Protein AF-A0AA88RU80-F1 (afdb_monomer)

InterPro domains:
  IPR003889 FY-rich, C-terminal [PF05965] (1-82)
  IPR003889 FY-rich, C-terminal [PS51543] (1-85)
  IPR003889 FY-rich, C-terminal [SM00542] (1-97)

Solvent-accessible surface area (backbone atoms only — not comparable to full-atom values): 10450 Å² total; per-residue (Å²): 91,68,41,92,94,40,77,88,50,65,38,85,58,96,44,59,46,57,28,42,49,54,51,46,52,52,48,38,52,48,49,53,52,43,46,76,70,67,52,75,92,68,78,79,75,70,56,92,84,75,69,59,24,46,54,74,73,37,63,67,36,68,70,53,42,51,53,57,52,64,69,45,75,83,54,78,60,49,70,66,59,70,73,43,81,84,72,78,76,82,74,91,72,80,92,78,86,86,84,89,86,91,84,85,87,85,91,75,89,82,62,69,87,62,56,62,56,52,52,50,55,49,58,73,73,48,54,73,69,58,50,50,51,51,51,50,56,72,70,44,89,58,66,67,65,50,53,52,50,53,54,49,52,51,54,53,53,56,68,71,50,80,130

Organism: NCBI:txid112253

Foldseek 3Di:
DADPVHRVDAQDDPDLQNSVVVVLVVLQVVLVVVVVVVDPDGDDRQDPPNDGRCVVVCVVPPVVVLVVVVVCVVPPVVVVVVVDDPPPDPDDDDDDDDDDDDDDDDDDDDDPVPPVVVVVVVVVVDDVVVVVVVVCLCPDPPNPVSVVVVVVVVVVVVVVDDD

Mean predicted aligned error: 17.69 Å

pLDDT: mean 78.17, std 20.4, range [29.44, 97.31]

Sequence (163 aa):
VSLEHCPSEVFVHISATRCWEMVRERVNQEITKQHKLGKMKLPPLQPPGSLDGMEMFGFSSPAIVQVIQAMDRHRVCKGYWESRPFMQIPQHSQPQDSCANDQDNGKGQQFPAGVDSLVSGLFKKANPEELHALNSILSNNSLTSNRGLVSRLLNEEILKRPR

Radius of gyration: 26.85 Å; Cα contacts (8 Å, |Δi|>4): 64; chains: 1; bounding box: 64×38×66 Å

Secondary structure (DSSP, 8-state):
-EETTEEEEE---SSHHHHHHHHHHHHHHHHHHHHHTT--SPPPP--TTSS-HHHHTTTT-HHHHHHHHHH-TT---HHHHHSS--------PPP-----------------TTHHHHHHHHHTTS-HHHHHHHHHHHHSS-TTHHHHHHHHHHHHHHHHS--

Structure (mmCIF, N/CA/C/O backbone):
data_AF-A0AA88RU80-F1
#
_entry.id   AF-A0AA88RU80-F1
#
loop_
_atom_site.group_PDB
_atom_site.id
_atom_site.type_symbol
_atom_site.label_atom_id
_atom_site.label_alt_id
_atom_site.label_comp_id
_atom_site.label_asym_id
_atom_site.label_entity_id
_atom_site.label_seq_id
_atom_site.pdbx_PDB_ins_code
_atom_site.Cartn_x
_atom_site.Cartn_y
_atom_site.Cartn_z
_atom_site.occupancy
_atom_site.B_iso_or_equiv
_atom_site.auth_seq_id
_atom_site.auth_comp_id
_atom_site.auth_asym_id
_atom_site.auth_atom_id
_atom_site.pdbx_PDB_model_num
ATOM 1 N N . VAL A 1 1 ? -11.046 -3.428 2.047 1.00 93.50 1 VAL A N 1
ATOM 2 C CA . VAL A 1 1 ? -10.844 -4.380 3.167 1.00 93.50 1 VAL A CA 1
ATOM 3 C C . VAL A 1 1 ? -12.206 -4.781 3.686 1.00 93.50 1 VAL A C 1
ATOM 5 O O . VAL A 1 1 ? -13.022 -3.895 3.894 1.00 93.50 1 VAL A O 1
ATOM 8 N N . SER A 1 2 ? -12.475 -6.071 3.836 1.00 93.94 2 SER A N 1
ATOM 9 C CA . SER A 1 2 ? -13.769 -6.600 4.286 1.00 93.94 2 SER A CA 1
ATOM 10 C C . SER A 1 2 ? -13.588 -7.425 5.552 1.00 93.94 2 SER A C 1
ATOM 12 O O . SER A 1 2 ? -12.565 -8.095 5.696 1.00 93.94 2 SER A O 1
ATOM 14 N N . LEU A 1 3 ? -14.573 -7.400 6.449 1.00 92.75 3 LEU A N 1
ATOM 15 C CA . LEU A 1 3 ? -14.563 -8.244 7.640 1.00 92.75 3 LEU A CA 1
ATOM 16 C C . LEU A 1 3 ? -15.101 -9.645 7.307 1.00 92.75 3 LEU A C 1
ATOM 18 O O . LEU A 1 3 ? -16.202 -9.774 6.781 1.00 92.75 3 LEU A O 1
ATOM 22 N N . GLU A 1 4 ? -14.349 -10.696 7.642 1.00 90.31 4 GLU A N 1
ATOM 23 C CA . GLU A 1 4 ? -14.655 -12.084 7.241 1.00 90.31 4 GLU A CA 1
ATOM 24 C C . GLU A 1 4 ? -16.059 -12.552 7.654 1.00 90.31 4 GLU A C 1
ATOM 26 O O . GLU A 1 4 ? -16.767 -13.179 6.872 1.00 90.31 4 GLU A O 1
ATOM 31 N N . HIS A 1 5 ? -16.494 -12.195 8.864 1.00 91.69 5 HIS A N 1
ATOM 32 C CA . HIS A 1 5 ? -17.783 -12.612 9.428 1.00 91.69 5 HIS A CA 1
ATOM 33 C C . HIS A 1 5 ? -18.890 -11.555 9.262 1.00 91.69 5 HIS A C 1
ATOM 35 O O . HIS A 1 5 ? -19.979 -11.708 9.810 1.00 91.69 5 HIS A O 1
ATOM 41 N N . CYS A 1 6 ? -18.615 -10.465 8.540 1.00 91.88 6 CYS A N 1
ATOM 42 C CA . CYS A 1 6 ? -19.567 -9.385 8.282 1.00 91.88 6 CYS A CA 1
ATOM 43 C C . CYS A 1 6 ? -19.259 -8.741 6.918 1.00 91.88 6 CYS A C 1
ATOM 45 O O . CYS A 1 6 ? -18.689 -7.651 6.860 1.00 91.88 6 CYS A O 1
ATOM 47 N N . PRO A 1 7 ? -19.619 -9.396 5.800 1.00 88.75 7 PRO A N 1
ATOM 48 C CA . PRO A 1 7 ? -19.244 -8.938 4.460 1.00 88.75 7 PRO A CA 1
ATOM 49 C C . PRO A 1 7 ? -19.870 -7.589 4.069 1.00 88.75 7 PRO A C 1
ATOM 51 O O . PRO A 1 7 ? -19.407 -6.953 3.127 1.00 88.75 7 PRO A O 1
ATOM 54 N N . SER A 1 8 ? -20.899 -7.131 4.791 1.00 93.06 8 SER A N 1
ATOM 55 C CA . SER A 1 8 ? -21.471 -5.788 4.640 1.00 93.06 8 SER A CA 1
ATOM 56 C C . SER A 1 8 ? -20.573 -4.680 5.191 1.00 93.06 8 SER A C 1
ATOM 58 O O . SER A 1 8 ? -20.725 -3.524 4.804 1.00 93.06 8 SER A O 1
ATOM 60 N N . GLU A 1 9 ? -19.660 -5.002 6.109 1.00 93.50 9 GLU A N 1
ATOM 61 C CA . GLU A 1 9 ? -18.733 -4.035 6.685 1.00 93.50 9 GLU A CA 1
ATOM 62 C C . GLU A 1 9 ? -17.439 -4.007 5.867 1.00 93.50 9 GLU A C 1
ATOM 64 O O . GLU A 1 9 ? -16.602 -4.916 5.917 1.00 93.50 9 GLU A O 1
ATOM 69 N N . VAL A 1 10 ? -17.300 -2.940 5.079 1.00 96.06 10 VAL A N 1
ATOM 70 C CA . VAL A 1 10 ? -16.178 -2.735 4.164 1.00 96.06 10 VAL A CA 1
ATOM 71 C C . VAL A 1 10 ? -15.519 -1.379 4.389 1.00 96.06 10 VAL A C 1
ATOM 73 O O . VAL A 1 10 ? -16.178 -0.357 4.557 1.00 96.06 10 VAL A O 1
ATOM 76 N N . PHE A 1 11 ? -14.191 -1.372 4.336 1.00 95.94 11 PHE A N 1
ATOM 77 C CA . PHE A 1 11 ? -13.351 -0.180 4.407 1.00 95.94 11 PHE A CA 1
ATOM 78 C C . PHE A 1 11 ? -12.700 0.022 3.043 1.00 95.94 11 PHE A C 1
ATOM 80 O O . PHE A 1 11 ? -11.932 -0.834 2.580 1.00 95.94 11 PHE A O 1
ATOM 87 N N . VAL A 1 12 ? -13.047 1.124 2.380 1.00 96.31 12 VAL A N 1
ATOM 88 C CA . VAL A 1 12 ? -12.666 1.395 0.992 1.00 96.31 12 VAL A CA 1
ATOM 89 C C . VAL A 1 12 ? -11.956 2.734 0.916 1.00 96.31 12 VAL A C 1
ATOM 91 O O . VAL A 1 12 ? -12.520 3.774 1.242 1.00 96.31 12 VAL A O 1
ATOM 94 N N . HIS A 1 13 ? -10.713 2.696 0.455 1.00 96.50 13 HIS A N 1
ATOM 95 C CA . HIS A 1 13 ? -9.914 3.872 0.160 1.00 96.50 13 HIS A CA 1
ATOM 96 C C . HIS A 1 13 ? -8.844 3.506 -0.880 1.00 96.50 13 HIS A C 1
ATOM 98 O O . HIS A 1 13 ? -8.441 2.348 -0.976 1.00 96.50 13 HIS A O 1
ATOM 104 N N . ILE A 1 14 ? -8.354 4.485 -1.646 1.00 94.75 14 ILE A N 1
ATOM 105 C CA . ILE A 1 14 ? -7.320 4.264 -2.677 1.00 94.75 14 ILE A CA 1
ATOM 106 C C . ILE A 1 14 ? -5.957 3.848 -2.092 1.00 94.75 14 ILE A C 1
ATOM 108 O O . ILE A 1 14 ? -5.171 3.155 -2.726 1.00 94.75 14 ILE A O 1
ATOM 112 N N . SER A 1 15 ? -5.681 4.270 -0.860 1.00 93.38 15 SER A N 1
ATOM 113 C CA . SER A 1 15 ? -4.475 3.925 -0.102 1.00 93.38 15 SER A CA 1
ATOM 114 C C . SER A 1 15 ? -4.747 2.758 0.844 1.00 93.38 15 SER A C 1
ATOM 116 O O . SER A 1 15 ? -5.667 2.823 1.665 1.00 93.38 15 SER A O 1
ATOM 118 N N . ALA A 1 16 ? -3.895 1.734 0.771 1.00 92.38 16 ALA A N 1
ATOM 119 C CA . ALA A 1 16 ? -3.898 0.609 1.698 1.00 92.38 16 ALA A CA 1
ATOM 120 C C . ALA A 1 16 ? -3.684 1.079 3.148 1.00 92.38 16 ALA A C 1
ATOM 122 O O . ALA A 1 16 ? -4.463 0.721 4.027 1.00 92.38 16 ALA A O 1
ATOM 123 N N . THR A 1 17 ? -2.724 1.977 3.390 1.00 93.44 17 THR A N 1
ATOM 124 C CA . THR A 1 17 ? -2.498 2.584 4.712 1.00 93.44 17 THR A CA 1
ATOM 125 C C . THR A 1 17 ? -3.770 3.206 5.284 1.00 93.44 17 THR A C 1
ATOM 127 O O . THR A 1 17 ? -4.144 2.901 6.413 1.00 93.44 17 THR A O 1
ATOM 130 N N . ARG A 1 18 ? -4.505 3.993 4.488 1.00 94.81 18 ARG A N 1
ATOM 131 C CA . ARG A 1 18 ? -5.778 4.583 4.937 1.00 94.81 18 ARG A CA 1
ATOM 132 C C . ARG A 1 18 ? -6.862 3.540 5.210 1.00 94.81 18 ARG A C 1
ATOM 134 O O . ARG A 1 18 ? -7.604 3.692 6.173 1.00 94.81 18 ARG A O 1
ATOM 141 N N . CYS A 1 19 ? -6.941 2.463 4.426 1.00 95.81 19 CYS A N 1
ATOM 142 C CA . CYS A 1 19 ? -7.876 1.377 4.731 1.00 95.81 19 CYS A CA 1
ATOM 143 C C . CYS A 1 19 ? -7.593 0.757 6.107 1.00 95.81 19 CYS A C 1
ATOM 145 O O . CYS A 1 19 ? -8.526 0.478 6.857 1.00 95.81 19 CYS A O 1
ATOM 147 N N . TRP A 1 20 ? -6.318 0.554 6.448 1.00 95.25 20 TRP A N 1
ATOM 148 C CA . TRP A 1 20 ? -5.929 0.034 7.759 1.00 95.25 20 TRP A CA 1
ATOM 149 C C . TRP A 1 20 ? -6.247 1.009 8.898 1.00 95.25 20 TRP A C 1
ATOM 151 O O . TRP A 1 20 ? -6.701 0.597 9.964 1.00 95.25 20 TRP A O 1
ATOM 161 N N . GLU A 1 21 ? -6.076 2.310 8.675 1.00 94.81 21 GLU A N 1
ATOM 162 C CA . GLU A 1 21 ? -6.465 3.327 9.655 1.00 94.81 21 GLU A CA 1
ATOM 163 C C . GLU A 1 21 ? -7.966 3.297 9.958 1.00 94.81 21 GLU A C 1
ATOM 165 O O . GLU A 1 21 ? -8.336 3.305 11.130 1.00 94.81 21 GLU A O 1
ATOM 170 N N . MET A 1 22 ? -8.826 3.157 8.943 1.00 95.62 22 MET A N 1
ATOM 171 C CA . MET A 1 22 ? -10.274 3.021 9.154 1.00 95.62 22 MET A CA 1
ATOM 172 C C . MET A 1 22 ? -10.625 1.763 9.967 1.00 95.62 22 MET A C 1
ATOM 174 O O . MET A 1 22 ? -11.481 1.812 10.851 1.00 95.62 22 MET A O 1
ATOM 178 N N . VAL A 1 23 ? -9.942 0.638 9.711 1.00 94.81 23 VAL A N 1
ATOM 179 C CA . VAL A 1 23 ? -10.090 -0.590 10.515 1.00 94.81 23 VAL A CA 1
ATOM 180 C C . VAL A 1 23 ? -9.692 -0.322 11.969 1.00 94.81 23 VAL A C 1
ATOM 182 O O . VAL A 1 23 ? -10.440 -0.663 12.886 1.00 94.81 23 VAL A O 1
ATOM 185 N N . ARG A 1 24 ? -8.548 0.336 12.197 1.00 94.94 24 ARG A N 1
ATOM 186 C CA . ARG A 1 24 ? -8.058 0.702 13.535 1.00 94.94 24 ARG A CA 1
ATOM 187 C C . ARG A 1 24 ? -9.062 1.581 14.284 1.00 94.94 24 ARG A C 1
ATOM 189 O O . ARG A 1 24 ? -9.365 1.320 15.448 1.00 94.94 24 ARG A O 1
ATOM 196 N N . GLU A 1 25 ? -9.602 2.601 13.621 1.00 95.25 25 GLU A N 1
ATOM 197 C CA . GLU A 1 25 ? -10.627 3.487 14.181 1.00 95.25 25 GLU A CA 1
ATOM 198 C C . GLU A 1 25 ? -11.879 2.708 14.580 1.00 95.25 25 GLU A C 1
ATOM 200 O O . GLU A 1 25 ? -12.370 2.850 15.702 1.00 95.25 25 GLU A O 1
ATOM 205 N N . ARG A 1 26 ? -12.360 1.825 13.703 1.00 95.38 26 ARG A N 1
ATOM 206 C CA . ARG A 1 26 ? -13.531 0.993 13.974 1.00 95.38 26 ARG A CA 1
ATOM 207 C C . ARG A 1 26 ? -13.319 0.027 15.141 1.00 95.38 26 ARG A C 1
ATOM 209 O O . ARG A 1 26 ? -14.228 -0.147 15.959 1.00 95.38 26 ARG A O 1
ATOM 216 N N . VAL A 1 27 ? -12.128 -0.563 15.254 1.00 94.44 27 VAL A N 1
ATOM 217 C CA . VAL A 1 27 ? -11.733 -1.411 16.391 1.00 94.44 27 VAL A CA 1
ATOM 218 C C . VAL A 1 27 ? -11.727 -0.601 17.687 1.00 94.44 27 VAL A C 1
ATOM 220 O O . VAL A 1 27 ? -12.313 -1.033 18.678 1.00 94.44 27 VAL A O 1
ATOM 223 N N . ASN A 1 28 ? -11.156 0.604 17.683 1.00 96.19 28 ASN A N 1
ATOM 224 C CA . ASN A 1 28 ? -11.155 1.486 18.854 1.00 96.19 28 ASN A CA 1
ATOM 225 C C . ASN A 1 28 ? -12.564 1.907 19.282 1.00 96.19 28 ASN A C 1
ATOM 227 O O . ASN A 1 28 ? -12.858 1.970 20.481 1.00 96.19 28 ASN A O 1
ATOM 231 N N . GLN A 1 29 ? -13.451 2.170 18.320 1.00 96.19 29 GLN A N 1
ATOM 232 C CA . GLN A 1 29 ? -14.861 2.443 18.595 1.00 96.19 29 GLN A CA 1
ATOM 233 C C . GLN A 1 29 ? -15.535 1.235 19.255 1.00 96.19 29 GLN A C 1
ATOM 235 O O . GLN A 1 29 ? -16.262 1.409 20.236 1.00 96.19 29 GLN A O 1
ATOM 240 N N . GLU A 1 30 ? -15.260 0.015 18.780 1.00 95.69 30 GLU A N 1
ATOM 241 C CA . GLU A 1 30 ? -15.815 -1.201 19.378 1.00 95.69 30 GLU A CA 1
ATOM 242 C C . GLU A 1 30 ? -15.274 -1.441 20.790 1.00 95.69 30 GLU A C 1
ATOM 244 O O . GLU A 1 30 ? -16.062 -1.667 21.704 1.00 95.69 30 GLU A O 1
ATOM 249 N N . ILE A 1 31 ? -13.961 -1.315 21.012 1.00 96.44 31 ILE A N 1
ATOM 250 C CA . ILE A 1 31 ? -13.350 -1.427 22.347 1.00 96.44 31 ILE A CA 1
ATOM 251 C C . ILE A 1 31 ? -14.004 -0.429 23.308 1.00 96.44 31 ILE A C 1
ATOM 253 O O . ILE A 1 31 ? -14.467 -0.808 24.384 1.00 96.44 31 ILE A O 1
ATOM 257 N N . THR A 1 32 ? -14.123 0.836 22.898 1.00 96.31 32 THR A N 1
ATOM 258 C CA . THR A 1 32 ? -14.758 1.882 23.711 1.00 96.31 32 THR A CA 1
ATOM 259 C C . THR A 1 32 ? -16.220 1.556 24.021 1.00 96.31 32 THR A C 1
ATOM 261 O O . THR A 1 32 ? -16.672 1.726 25.155 1.00 96.31 32 THR A O 1
ATOM 264 N N . LYS A 1 33 ? -16.977 1.070 23.032 1.00 97.31 33 LYS A N 1
ATOM 265 C CA . LYS A 1 33 ? -18.377 0.660 23.194 1.00 97.31 33 LYS A CA 1
ATOM 266 C C . LYS A 1 33 ? -18.511 -0.501 24.181 1.00 97.31 33 LYS A C 1
ATOM 268 O O . LYS A 1 33 ? -19.344 -0.435 25.079 1.00 97.31 33 LYS A O 1
ATOM 273 N N . GLN A 1 34 ? -17.685 -1.535 24.052 1.00 97.06 34 GLN A N 1
ATOM 274 C CA . GLN A 1 34 ? -17.709 -2.699 24.940 1.00 97.06 34 GLN A CA 1
ATOM 275 C C . GLN A 1 34 ? -17.283 -2.332 26.370 1.00 97.06 34 GLN A C 1
ATOM 277 O O . GLN A 1 34 ? -17.889 -2.811 27.327 1.00 97.06 34 GLN A O 1
ATOM 282 N N . HIS A 1 35 ? -16.315 -1.425 26.525 1.00 95.06 35 HIS A N 1
ATOM 283 C CA . HIS A 1 35 ? -15.912 -0.902 27.830 1.00 95.06 35 HIS A CA 1
ATOM 284 C C . HIS A 1 35 ? -17.060 -0.144 28.513 1.00 95.06 35 HIS A C 1
ATOM 286 O O . HIS A 1 35 ? -17.335 -0.359 29.690 1.00 95.06 35 HIS A O 1
ATOM 292 N N . LYS A 1 36 ? -17.785 0.706 27.770 1.00 95.12 36 LYS A N 1
ATOM 293 C CA . LYS A 1 36 ? -18.987 1.404 28.272 1.00 95.12 36 LYS A CA 1
ATOM 294 C C . LYS A 1 36 ? -20.108 0.445 28.687 1.00 95.12 36 LYS A C 1
ATOM 296 O O . LYS A 1 36 ? -20.885 0.779 29.572 1.00 95.12 36 LYS A O 1
ATOM 301 N N . LEU A 1 37 ? -20.175 -0.741 28.081 1.00 96.62 37 LEU A N 1
ATOM 302 C CA . LEU A 1 37 ? -21.098 -1.820 28.457 1.00 96.62 37 LEU A CA 1
ATOM 303 C C . LEU A 1 37 ? -20.598 -2.661 29.649 1.00 96.62 37 LEU A C 1
ATOM 305 O O . LEU A 1 37 ? -21.203 -3.679 29.975 1.00 96.62 37 LEU A O 1
ATOM 309 N N . GLY A 1 38 ? -19.494 -2.268 30.292 1.00 94.50 38 GLY A N 1
ATOM 310 C CA . GLY A 1 38 ? -18.958 -2.936 31.478 1.00 94.50 38 GLY A CA 1
ATOM 311 C C . GLY A 1 38 ? -18.152 -4.203 31.188 1.00 94.50 38 GLY A C 1
ATOM 312 O O . GLY A 1 38 ? -17.792 -4.916 32.125 1.00 94.50 38 GLY A O 1
ATOM 313 N N . LYS A 1 39 ? -17.831 -4.508 29.919 1.00 94.81 39 LYS A N 1
ATOM 314 C CA . LYS A 1 39 ? -16.943 -5.637 29.617 1.00 94.81 39 LYS A CA 1
ATOM 315 C C . LYS A 1 39 ? -15.523 -5.333 30.083 1.00 94.81 39 LYS A C 1
ATOM 317 O O . LYS A 1 39 ? -14.901 -4.361 29.662 1.00 94.81 39 LYS A O 1
ATOM 322 N N . MET A 1 40 ? -15.012 -6.213 30.932 1.00 89.69 40 MET A N 1
ATOM 323 C CA . MET A 1 40 ? -13.638 -6.200 31.426 1.00 89.69 40 MET A CA 1
ATOM 324 C C . MET A 1 40 ? -12.723 -7.024 30.504 1.00 89.69 40 MET A C 1
ATOM 326 O O . MET A 1 40 ? -13.205 -7.837 29.716 1.00 89.69 40 MET A O 1
ATOM 330 N N . LYS A 1 41 ? -11.399 -6.855 30.638 1.00 92.88 41 LYS A N 1
ATOM 331 C CA . LYS A 1 41 ? -10.363 -7.599 29.883 1.00 92.88 41 LYS A CA 1
ATOM 332 C C . LYS A 1 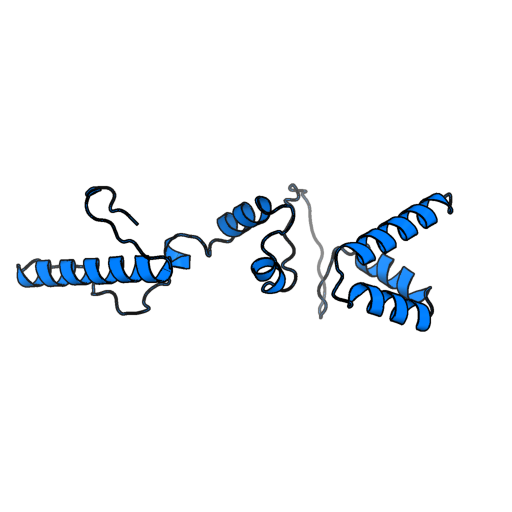41 ? -10.386 -7.374 28.361 1.00 92.88 41 LYS A C 1
ATOM 334 O O . LYS A 1 41 ? -10.134 -8.294 27.588 1.00 92.88 41 LYS A O 1
ATOM 339 N N . LEU A 1 42 ? -10.690 -6.154 27.929 1.00 94.19 42 LEU A N 1
ATOM 340 C CA . LEU A 1 42 ? -10.592 -5.772 26.521 1.00 94.19 42 LEU A CA 1
ATOM 341 C C . LEU A 1 42 ? -9.138 -5.431 26.146 1.00 94.19 42 LEU A C 1
ATOM 343 O O . LEU A 1 42 ? -8.391 -4.959 27.008 1.00 94.19 42 LEU A O 1
ATOM 347 N N . PRO A 1 43 ? -8.735 -5.627 24.876 1.00 93.81 43 PRO A N 1
ATOM 348 C CA . PRO A 1 43 ? -7.463 -5.116 24.374 1.00 93.81 43 PRO A CA 1
ATOM 349 C C . PRO A 1 43 ? -7.352 -3.591 24.544 1.00 93.81 43 PRO A C 1
ATOM 351 O O . PRO A 1 43 ? -8.377 -2.900 24.538 1.00 93.81 43 PRO A O 1
ATOM 354 N N . PRO A 1 44 ? -6.130 -3.042 24.660 1.00 93.06 44 PRO A N 1
ATOM 355 C CA . PRO A 1 44 ? -5.935 -1.599 24.712 1.00 93.06 44 PRO A CA 1
ATOM 356 C C . PRO A 1 44 ? -6.323 -0.938 23.384 1.00 93.06 44 PRO A C 1
ATOM 358 O O . PRO A 1 44 ? -6.237 -1.548 22.311 1.00 93.06 44 PRO A O 1
ATOM 361 N N . LEU A 1 45 ? -6.702 0.340 23.463 1.00 94.31 45 LEU A N 1
ATOM 362 C CA . LEU A 1 45 ? -6.915 1.167 22.277 1.00 94.31 45 LEU A CA 1
ATOM 363 C C . LEU A 1 45 ? -5.631 1.236 21.448 1.00 94.31 45 LEU A C 1
ATOM 365 O O . LEU A 1 45 ? -4.533 1.389 21.980 1.00 94.31 45 LEU A O 1
ATOM 369 N N . GLN A 1 46 ? -5.791 1.139 20.136 1.00 93.12 46 GLN A N 1
ATOM 370 C CA . GLN A 1 46 ? -4.711 1.171 19.164 1.00 93.12 46 GLN A CA 1
ATOM 371 C C . GLN A 1 46 ? -4.437 2.627 18.760 1.00 93.12 46 GLN A C 1
ATOM 373 O O . GLN A 1 46 ? -5.278 3.229 18.085 1.00 93.12 46 GLN A O 1
ATOM 378 N N . PRO A 1 47 ? -3.310 3.237 19.165 1.00 91.50 47 PRO A N 1
ATOM 379 C CA . PRO A 1 47 ? -3.045 4.642 18.869 1.00 91.50 47 PRO A CA 1
ATOM 380 C C . PRO A 1 47 ? -2.806 4.881 17.366 1.00 91.50 47 PRO A C 1
ATOM 382 O O . PRO A 1 47 ? -2.433 3.956 16.636 1.00 91.50 47 PRO A O 1
ATOM 385 N N . PRO A 1 48 ? -2.986 6.121 16.873 1.00 87.88 48 PRO A N 1
ATOM 386 C CA . PRO A 1 48 ? -2.585 6.483 15.519 1.00 87.88 48 PRO A CA 1
ATOM 387 C C . PRO A 1 48 ? -1.115 6.130 15.258 1.00 87.88 48 PRO A C 1
ATOM 389 O O . PRO A 1 48 ? -0.253 6.420 16.081 1.00 87.88 48 PRO A O 1
ATOM 392 N N . GLY A 1 49 ? -0.837 5.486 14.123 1.00 81.94 49 GLY A N 1
ATOM 393 C CA . GLY A 1 49 ? 0.520 5.077 13.744 1.00 81.94 49 GLY A CA 1
ATOM 394 C C . GLY A 1 49 ? 1.043 3.811 14.432 1.00 81.94 49 GLY A C 1
ATOM 395 O O . GLY A 1 49 ? 2.200 3.474 14.222 1.00 81.94 49 GLY A O 1
ATOM 396 N N . SER A 1 50 ? 0.219 3.091 15.210 1.00 84.06 50 SER A N 1
ATOM 397 C CA . SER A 1 50 ? 0.654 1.871 15.912 1.00 84.06 50 SER A CA 1
ATOM 398 C C . SER A 1 50 ? 1.222 0.791 14.992 1.00 84.06 50 SER A C 1
ATOM 400 O O . SER A 1 50 ? 2.121 0.061 15.394 1.00 84.06 50 SER A O 1
ATOM 402 N N . LEU A 1 51 ? 0.678 0.672 13.778 1.00 83.69 51 LEU A N 1
ATOM 403 C CA . LEU A 1 51 ? 1.120 -0.304 12.793 1.00 83.69 51 LEU A CA 1
ATOM 404 C C . LEU A 1 51 ? 0.770 0.174 11.380 1.00 83.69 51 LEU A C 1
ATOM 406 O O . LEU A 1 51 ? -0.324 0.722 11.165 1.00 83.69 51 LEU A O 1
ATOM 410 N N . ASP A 1 52 ? 1.712 0.011 10.450 1.00 87.94 52 ASP A N 1
ATOM 411 C CA . ASP A 1 52 ? 1.589 0.466 9.066 1.00 87.94 52 ASP A CA 1
ATOM 412 C C . ASP A 1 52 ? 0.690 -0.463 8.238 1.00 87.94 52 ASP A C 1
ATOM 414 O O . ASP A 1 52 ? 0.763 -1.689 8.318 1.00 87.94 52 ASP A O 1
ATOM 418 N N . GLY A 1 53 ? -0.173 0.124 7.408 1.00 91.00 53 GLY A N 1
ATOM 419 C CA . GLY A 1 53 ? -1.110 -0.664 6.612 1.00 91.00 53 GLY A CA 1
ATOM 420 C C . GLY A 1 53 ? -0.430 -1.498 5.527 1.00 91.00 53 GLY A C 1
ATOM 421 O O . GLY A 1 53 ? -0.938 -2.568 5.200 1.00 91.00 53 GLY A O 1
ATOM 422 N N . MET A 1 54 ? 0.718 -1.068 4.988 1.00 92.12 54 MET A N 1
ATOM 423 C CA . MET A 1 54 ? 1.447 -1.882 4.007 1.00 92.12 54 MET A CA 1
ATOM 424 C C . MET A 1 54 ? 2.019 -3.136 4.663 1.00 92.12 54 MET A C 1
ATOM 426 O O . MET A 1 54 ? 1.972 -4.213 4.069 1.00 92.12 54 MET A O 1
ATOM 430 N N . GLU A 1 55 ? 2.507 -3.010 5.897 1.00 91.88 55 GLU A N 1
ATOM 431 C CA . GLU A 1 55 ? 2.953 -4.147 6.698 1.00 91.88 55 GLU A CA 1
ATOM 432 C C . GLU A 1 55 ? 1.795 -5.087 7.057 1.00 91.88 55 GLU A C 1
ATOM 434 O O . GLU A 1 55 ? 1.906 -6.286 6.807 1.00 91.88 55 GLU A O 1
ATOM 439 N N . MET A 1 56 ? 0.656 -4.564 7.530 1.00 91.75 56 MET A N 1
ATOM 440 C CA . MET A 1 56 ? -0.510 -5.399 7.867 1.00 91.75 56 MET A CA 1
ATOM 441 C C . MET A 1 56 ? -1.017 -6.247 6.713 1.00 91.75 56 MET A C 1
ATOM 443 O O . MET A 1 56 ? -1.400 -7.398 6.909 1.00 91.75 56 MET A O 1
ATOM 447 N N . PHE A 1 57 ? -1.072 -5.668 5.515 1.00 93.38 57 PHE A N 1
ATOM 448 C CA . PHE A 1 57 ? -1.515 -6.400 4.333 1.00 93.38 57 PHE A CA 1
ATOM 449 C C . PHE A 1 57 ? -0.404 -7.261 3.724 1.00 93.38 57 PHE A C 1
ATOM 451 O O . PHE A 1 57 ? -0.622 -7.910 2.705 1.00 93.38 57 PHE A O 1
ATOM 458 N N . GLY A 1 58 ? 0.787 -7.282 4.328 1.00 93.88 58 GLY A N 1
ATOM 459 C CA . GLY A 1 58 ? 1.914 -8.090 3.882 1.00 93.88 58 GLY A CA 1
ATOM 460 C C . GLY A 1 58 ? 2.640 -7.531 2.658 1.00 93.88 58 GLY A C 1
ATOM 461 O O . GLY A 1 58 ? 3.560 -8.174 2.162 1.00 93.88 58 GLY A O 1
ATOM 462 N N . PHE A 1 59 ? 2.311 -6.330 2.178 1.00 91.38 59 PHE A N 1
ATOM 463 C CA . PHE A 1 59 ? 3.002 -5.717 1.037 1.00 91.38 59 PHE A CA 1
ATOM 464 C C . PHE A 1 59 ? 4.470 -5.386 1.329 1.00 91.38 59 PHE A C 1
ATOM 466 O O . PHE A 1 59 ? 5.263 -5.255 0.399 1.00 91.38 59 PHE A O 1
ATOM 473 N N . SER A 1 60 ? 4.841 -5.291 2.607 1.00 90.12 60 SER A N 1
ATOM 474 C CA . SER A 1 60 ? 6.234 -5.155 3.049 1.00 90.12 60 SER A CA 1
ATOM 475 C C . SER A 1 60 ? 6.965 -6.500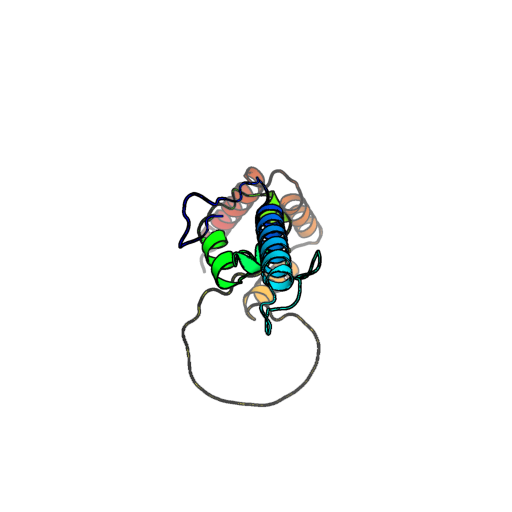 3.192 1.00 90.12 60 SER A C 1
ATOM 477 O O . SER A 1 60 ? 8.177 -6.511 3.394 1.00 90.12 60 SER A O 1
ATOM 479 N N . SER A 1 61 ? 6.267 -7.638 3.074 1.00 93.62 61 SER A N 1
ATOM 480 C CA . SER A 1 61 ? 6.871 -8.970 3.199 1.00 93.62 61 SER A CA 1
ATOM 481 C C . SER A 1 61 ? 7.814 -9.257 2.027 1.00 93.62 61 SER A C 1
ATOM 483 O O . SER A 1 61 ? 7.371 -9.201 0.875 1.00 93.62 61 SER A O 1
ATOM 485 N N . PRO A 1 62 ? 9.084 -9.643 2.271 1.00 92.38 62 PRO A N 1
ATOM 486 C CA . PRO A 1 62 ? 10.034 -9.943 1.203 1.00 92.38 62 PRO A CA 1
ATOM 487 C C . PRO A 1 62 ? 9.526 -10.993 0.211 1.00 92.38 62 PRO A C 1
ATOM 489 O O . PRO A 1 62 ? 9.726 -10.835 -0.990 1.00 92.38 62 PRO A O 1
ATOM 492 N N . ALA A 1 63 ? 8.826 -12.027 0.687 1.00 93.56 63 ALA A N 1
ATOM 493 C CA . ALA A 1 63 ? 8.281 -13.076 -0.173 1.00 93.56 63 ALA A CA 1
ATOM 494 C C . ALA A 1 63 ? 7.214 -12.527 -1.136 1.00 93.56 63 ALA A C 1
ATOM 496 O O . ALA A 1 63 ? 7.260 -12.792 -2.336 1.00 93.56 63 ALA A O 1
ATOM 497 N N . ILE A 1 64 ? 6.291 -11.705 -0.630 1.00 94.44 64 ILE A N 1
ATOM 498 C CA . ILE A 1 64 ? 5.241 -11.076 -1.444 1.00 94.44 64 ILE A CA 1
ATOM 499 C C . ILE A 1 64 ? 5.862 -10.080 -2.427 1.00 94.44 64 ILE A C 1
ATOM 501 O O . ILE A 1 64 ? 5.529 -10.094 -3.612 1.00 94.44 64 ILE A O 1
ATOM 505 N N . VAL A 1 65 ? 6.814 -9.263 -1.967 1.00 93.38 65 VAL A N 1
ATOM 506 C CA . VAL A 1 65 ? 7.544 -8.313 -2.816 1.00 93.38 65 VAL A CA 1
ATOM 507 C C . VAL A 1 65 ? 8.246 -9.032 -3.967 1.00 93.38 65 VAL A C 1
ATOM 509 O O . VAL A 1 65 ? 8.117 -8.596 -5.107 1.00 93.38 65 VAL A O 1
ATOM 512 N N . GLN A 1 66 ? 8.943 -10.139 -3.700 1.00 92.69 66 GLN A N 1
ATOM 513 C CA . GLN A 1 66 ? 9.635 -10.918 -4.731 1.00 92.69 66 GLN A CA 1
ATOM 514 C C . GLN A 1 66 ? 8.667 -11.499 -5.765 1.00 92.69 66 GLN A C 1
ATOM 516 O O . GLN A 1 66 ? 8.947 -11.436 -6.961 1.00 92.69 66 GLN A O 1
ATOM 521 N N . VAL A 1 67 ? 7.514 -12.019 -5.333 1.00 95.00 67 VAL A N 1
ATOM 522 C CA . VAL A 1 67 ? 6.489 -12.529 -6.256 1.00 95.00 67 VAL A CA 1
ATOM 523 C C . VAL A 1 67 ? 5.950 -11.403 -7.140 1.00 95.00 67 VAL A C 1
ATOM 525 O O . VAL A 1 67 ? 5.930 -11.552 -8.359 1.00 95.00 67 VAL A O 1
ATOM 528 N N . ILE A 1 68 ? 5.594 -10.249 -6.563 1.00 93.62 68 ILE A N 1
ATOM 529 C CA . ILE A 1 68 ? 5.114 -9.081 -7.324 1.00 93.62 68 ILE A CA 1
ATOM 530 C C . ILE A 1 68 ? 6.186 -8.594 -8.313 1.00 93.62 68 ILE A C 1
ATOM 532 O O . ILE A 1 68 ? 5.888 -8.320 -9.475 1.00 93.6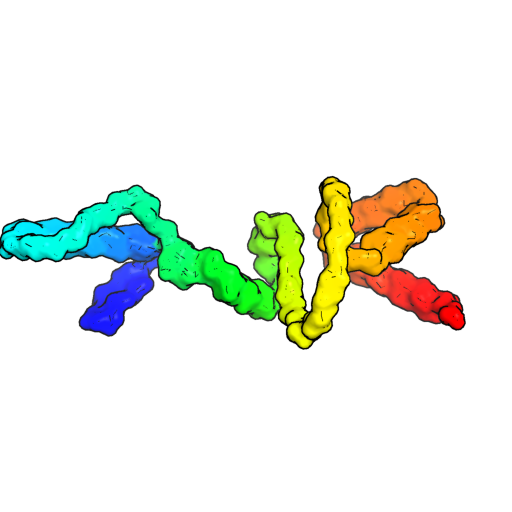2 68 ILE A O 1
ATOM 536 N N . GLN A 1 69 ? 7.447 -8.530 -7.886 1.00 93.25 69 GLN A N 1
ATOM 537 C CA . GLN A 1 69 ? 8.577 -8.176 -8.749 1.00 93.25 69 GLN A CA 1
ATOM 538 C C . GLN A 1 69 ? 8.749 -9.160 -9.912 1.00 93.25 69 GLN A C 1
ATOM 540 O O . GLN A 1 69 ? 8.966 -8.737 -11.045 1.00 93.25 69 GLN A O 1
ATOM 545 N N . ALA A 1 70 ? 8.629 -10.464 -9.653 1.00 92.62 70 ALA A N 1
ATOM 546 C CA . ALA A 1 70 ? 8.727 -11.503 -10.675 1.00 92.62 70 ALA A CA 1
ATOM 547 C C . ALA A 1 70 ? 7.560 -11.467 -11.680 1.00 92.62 70 ALA A C 1
ATOM 549 O O . ALA A 1 70 ? 7.703 -11.951 -12.808 1.00 92.62 70 ALA A O 1
ATOM 550 N N . MET A 1 71 ? 6.419 -10.883 -11.295 1.00 94.19 71 MET A N 1
ATOM 551 C CA . MET A 1 71 ? 5.296 -10.627 -12.200 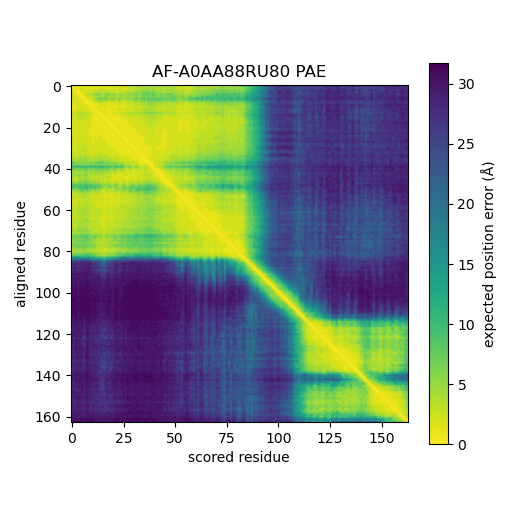1.00 94.19 71 MET A CA 1
ATOM 552 C C . MET A 1 71 ? 5.587 -9.466 -13.166 1.00 94.19 71 MET A C 1
ATOM 554 O O . MET A 1 71 ? 5.212 -9.552 -14.335 1.00 94.19 71 MET A O 1
ATOM 558 N N . ASP A 1 72 ? 6.314 -8.424 -12.745 1.00 93.44 72 ASP A N 1
ATOM 559 C CA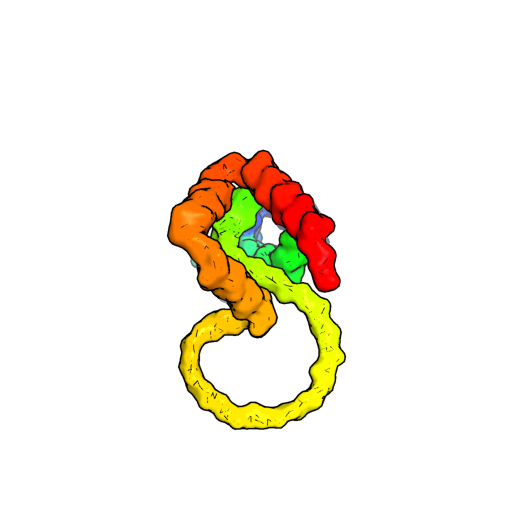 . ASP A 1 72 ? 6.727 -7.304 -13.611 1.00 93.44 72 ASP A CA 1
ATOM 560 C C . ASP A 1 72 ? 8.046 -7.590 -14.356 1.00 93.44 72 ASP A C 1
ATOM 562 O O . ASP A 1 72 ? 9.055 -6.893 -14.214 1.00 93.44 72 ASP A O 1
ATOM 566 N N . ARG A 1 73 ? 8.042 -8.642 -15.185 1.00 90.94 73 ARG A N 1
ATOM 567 C CA . ARG A 1 73 ? 9.240 -9.135 -15.898 1.00 90.94 73 ARG A CA 1
ATOM 568 C C . ARG A 1 73 ? 9.913 -8.080 -16.775 1.00 90.94 73 ARG A C 1
ATOM 570 O O . ARG A 1 73 ? 11.135 -8.061 -16.889 1.00 90.94 73 ARG A O 1
ATOM 577 N N . HIS A 1 74 ? 9.119 -7.213 -17.399 1.00 91.12 74 HIS A N 1
ATOM 578 C CA . HIS A 1 74 ? 9.611 -6.168 -18.300 1.00 91.12 74 HIS A CA 1
ATOM 579 C C . HIS A 1 74 ? 9.883 -4.842 -17.586 1.00 91.12 74 HIS A C 1
ATOM 581 O O . HIS A 1 74 ? 10.240 -3.866 -18.245 1.00 91.12 74 HIS A O 1
ATOM 587 N N . ARG A 1 75 ? 9.732 -4.806 -16.255 1.00 92.06 75 ARG A N 1
ATOM 588 C CA . ARG A 1 75 ? 9.944 -3.617 -15.427 1.00 92.06 75 ARG A CA 1
ATOM 589 C C . ARG A 1 75 ? 9.152 -2.406 -15.920 1.00 92.06 75 ARG A C 1
ATOM 591 O O . ARG A 1 75 ? 9.677 -1.296 -16.008 1.00 92.06 75 ARG A O 1
ATOM 598 N N . VAL A 1 76 ? 7.885 -2.625 -16.271 1.00 95.62 76 VAL A N 1
ATOM 599 C CA . VAL A 1 76 ? 6.993 -1.583 -16.799 1.00 95.62 76 VAL A CA 1
ATOM 600 C C . VAL A 1 76 ? 6.745 -0.506 -15.738 1.00 95.62 76 VAL A C 1
ATOM 602 O O . VAL A 1 76 ? 6.600 0.671 -16.075 1.00 95.62 76 VAL A O 1
ATOM 605 N N . CYS A 1 77 ? 6.766 -0.871 -14.451 1.00 92.94 77 CYS A N 1
ATOM 606 C CA . CYS A 1 77 ? 6.604 0.064 -13.340 1.00 92.94 77 CYS A CA 1
ATOM 607 C C . CYS A 1 77 ? 7.903 0.841 -13.050 1.00 92.94 77 CYS A C 1
ATOM 609 O O . CYS A 1 77 ? 8.586 0.605 -12.052 1.00 92.94 77 CYS A O 1
ATOM 611 N N . LYS A 1 78 ? 8.264 1.777 -13.934 1.00 92.00 78 LYS A N 1
ATOM 612 C CA . LYS A 1 78 ? 9.546 2.508 -13.885 1.00 92.00 78 LYS A CA 1
ATOM 613 C C . LYS A 1 78 ? 9.835 3.143 -12.524 1.00 92.00 78 LYS A C 1
ATOM 615 O O . LYS A 1 78 ? 10.873 2.857 -11.941 1.00 92.00 78 LYS A O 1
ATOM 620 N N . GLY A 1 79 ? 8.880 3.890 -11.963 1.00 93.19 79 GLY A N 1
ATOM 621 C CA . GLY A 1 79 ? 9.061 4.557 -10.667 1.00 93.19 79 GLY A CA 1
ATOM 622 C C . GLY A 1 79 ? 9.333 3.592 -9.504 1.00 93.19 79 GLY A C 1
ATOM 623 O O . GLY A 1 79 ? 10.103 3.905 -8.598 1.00 93.19 79 GLY A O 1
ATOM 624 N N . TYR A 1 80 ? 8.772 2.380 -9.541 1.00 92.38 80 TYR A N 1
ATOM 625 C CA . TYR A 1 80 ? 9.084 1.352 -8.548 1.00 92.38 80 TYR A CA 1
ATOM 626 C C . TYR A 1 80 ? 10.531 0.859 -8.676 1.00 92.38 80 TYR A C 1
ATOM 628 O O . TYR A 1 80 ? 11.242 0.770 -7.678 1.00 92.38 80 TYR A O 1
ATOM 636 N N . TRP A 1 81 ? 10.983 0.554 -9.893 1.00 92.69 81 TRP A N 1
ATOM 637 C CA . TRP A 1 81 ? 12.330 0.028 -10.119 1.00 92.69 81 TRP A CA 1
ATOM 638 C C . TRP A 1 81 ? 13.425 1.087 -9.966 1.00 92.69 81 TRP A C 1
ATOM 640 O O . TRP A 1 81 ? 14.519 0.752 -9.529 1.00 92.69 81 TRP A O 1
ATOM 650 N N . GLU A 1 82 ? 13.131 2.348 -10.281 1.00 90.69 82 GLU A N 1
ATOM 651 C CA . GLU A 1 82 ? 14.042 3.487 -10.103 1.00 90.69 82 GLU A CA 1
ATOM 652 C C . GLU A 1 82 ? 14.190 3.883 -8.627 1.00 90.69 82 GLU A C 1
ATOM 654 O O . GLU A 1 82 ? 15.273 4.273 -8.197 1.00 90.69 82 GLU A O 1
ATOM 659 N N . SER A 1 83 ? 13.128 3.737 -7.825 1.00 88.50 83 SER A N 1
ATOM 660 C CA . SER A 1 83 ? 13.162 4.047 -6.386 1.00 88.50 83 SER A CA 1
ATOM 661 C C . SER A 1 83 ? 13.911 3.014 -5.541 1.00 88.50 83 SER A C 1
ATOM 663 O O . SER A 1 83 ? 14.184 3.265 -4.366 1.00 88.50 83 SER A O 1
ATOM 665 N N . ARG A 1 84 ? 14.263 1.854 -6.110 1.00 80.31 84 ARG A N 1
ATOM 666 C CA . ARG A 1 84 ? 15.039 0.825 -5.414 1.00 80.31 84 ARG A CA 1
ATOM 667 C C . ARG A 1 84 ? 16.467 0.784 -5.961 1.00 80.31 84 ARG A C 1
ATOM 669 O O . ARG A 1 84 ? 16.654 0.344 -7.094 1.00 80.31 84 ARG A O 1
ATOM 676 N N . PRO A 1 85 ? 17.491 1.165 -5.173 1.00 59.47 85 PRO A N 1
ATOM 677 C CA . PRO A 1 85 ? 18.877 0.976 -5.583 1.00 59.47 85 PRO A CA 1
ATOM 678 C C . PRO A 1 85 ? 19.110 -0.524 -5.757 1.00 59.47 85 PRO A C 1
ATOM 680 O O . PRO A 1 85 ? 18.962 -1.260 -4.789 1.00 59.47 85 PRO A O 1
ATOM 683 N N . PHE A 1 86 ? 19.368 -0.950 -7.000 1.00 52.62 86 PHE A N 1
ATOM 684 C CA . PHE A 1 86 ? 19.645 -2.315 -7.474 1.00 52.62 86 PHE A CA 1
ATOM 685 C C . PHE A 1 86 ? 19.642 -3.403 -6.384 1.00 52.62 86 PHE A C 1
ATOM 687 O O . PHE A 1 86 ? 20.681 -3.956 -6.030 1.00 52.62 86 PHE A O 1
ATOM 694 N N . MET A 1 87 ? 18.461 -3.728 -5.852 1.00 48.09 87 MET A N 1
ATOM 695 C CA . MET A 1 87 ? 18.297 -4.850 -4.935 1.00 48.09 87 MET A CA 1
ATOM 696 C C . MET A 1 87 ? 18.431 -6.104 -5.788 1.00 48.09 87 MET A C 1
ATOM 698 O O . MET A 1 87 ? 17.550 -6.427 -6.588 1.00 48.09 87 MET A O 1
ATOM 702 N N . GLN A 1 88 ? 19.598 -6.737 -5.690 1.00 47.44 88 GLN A N 1
ATOM 703 C CA . GLN A 1 88 ? 19.884 -8.008 -6.332 1.00 47.44 88 GLN A CA 1
ATOM 704 C C . GLN A 1 88 ? 18.845 -9.012 -5.843 1.00 47.44 88 GLN A C 1
ATOM 706 O O . GLN A 1 88 ? 18.766 -9.308 -4.655 1.00 47.44 88 GLN A O 1
ATOM 711 N N . ILE A 1 89 ? 18.010 -9.486 -6.761 1.00 48.66 89 ILE A N 1
ATOM 712 C CA . ILE A 1 89 ? 17.083 -10.583 -6.509 1.00 48.66 89 ILE A CA 1
ATOM 713 C C . ILE A 1 89 ? 17.969 -11.817 -6.303 1.00 48.66 89 ILE A C 1
ATOM 715 O O . ILE A 1 89 ? 18.659 -12.193 -7.257 1.00 48.66 89 ILE A O 1
ATOM 719 N N . PRO A 1 90 ? 18.005 -12.444 -5.113 1.00 41.38 90 PRO A N 1
ATOM 720 C CA . PRO A 1 90 ? 18.725 -13.693 -4.942 1.00 41.38 90 PRO A CA 1
ATOM 721 C C . PRO A 1 90 ? 17.998 -14.734 -5.786 1.00 41.38 90 PRO A C 1
ATOM 723 O O . PRO A 1 90 ? 16.881 -15.143 -5.467 1.00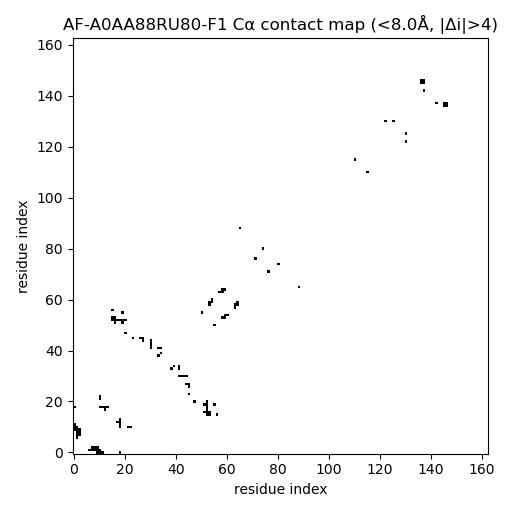 41.38 90 PRO A O 1
ATOM 726 N N . GLN A 1 91 ? 18.590 -15.121 -6.913 1.00 40.00 91 GLN A N 1
ATOM 727 C CA . GLN A 1 91 ? 18.101 -16.283 -7.630 1.00 40.00 91 GLN A CA 1
ATOM 728 C C . GLN A 1 91 ? 18.393 -17.510 -6.771 1.00 40.00 91 GLN A C 1
ATOM 730 O O . GLN A 1 91 ? 19.535 -17.778 -6.396 1.00 40.00 91 GLN A O 1
ATOM 735 N N . HIS A 1 92 ? 17.311 -18.197 -6.421 1.00 39.16 92 HIS A N 1
ATOM 736 C CA . HIS A 1 92 ? 17.265 -19.462 -5.711 1.00 39.16 92 HIS A CA 1
ATOM 737 C C . HIS A 1 92 ? 18.344 -20.415 -6.250 1.00 39.16 92 HIS A C 1
ATOM 739 O O . HIS A 1 92 ? 18.217 -20.956 -7.345 1.00 39.16 92 HIS A O 1
ATOM 745 N N . SER A 1 93 ? 19.428 -20.567 -5.491 1.00 39.81 93 SER A N 1
ATOM 746 C CA . SER A 1 93 ? 20.484 -21.540 -5.756 1.00 39.81 93 SER A CA 1
ATOM 747 C C . SER A 1 93 ? 20.273 -22.713 -4.804 1.00 39.81 93 SER A C 1
ATOM 749 O O . SER A 1 93 ? 20.076 -22.517 -3.605 1.00 39.81 93 SER A O 1
ATOM 751 N N . GLN A 1 94 ? 20.230 -23.916 -5.373 1.00 35.91 94 GLN A N 1
ATOM 752 C CA . GLN A 1 94 ? 20.052 -25.190 -4.678 1.00 35.91 94 GLN A CA 1
ATOM 753 C C . GLN A 1 94 ? 21.154 -25.455 -3.631 1.00 35.91 94 GLN A C 1
ATOM 755 O O . GLN A 1 94 ? 22.231 -24.863 -3.724 1.00 35.91 94 GLN A O 1
ATOM 760 N N . PRO A 1 95 ? 20.903 -26.331 -2.636 1.00 39.38 95 PRO A N 1
ATOM 761 C CA . PRO A 1 95 ? 21.841 -26.567 -1.547 1.00 39.38 95 PRO A CA 1
ATOM 762 C C . PRO A 1 95 ? 23.007 -27.432 -2.032 1.00 39.38 95 PRO A C 1
ATOM 764 O O . PRO A 1 95 ? 22.790 -28.478 -2.643 1.00 39.38 95 PRO A O 1
ATOM 767 N N . GLN A 1 96 ? 24.237 -27.007 -1.745 1.00 34.62 96 GLN A N 1
ATOM 768 C CA . GLN A 1 96 ? 25.417 -27.844 -1.915 1.00 34.62 96 GLN A CA 1
ATOM 769 C C . GLN A 1 96 ? 26.244 -27.821 -0.628 1.00 34.62 96 GLN A C 1
ATOM 771 O O . GLN A 1 96 ? 26.588 -26.761 -0.106 1.00 34.62 96 GLN A O 1
ATOM 776 N N . ASP A 1 97 ? 26.465 -29.024 -0.109 1.00 32.62 97 ASP A N 1
ATOM 777 C CA . ASP A 1 97 ? 27.137 -29.343 1.141 1.00 32.62 97 ASP A CA 1
ATOM 778 C C . ASP A 1 97 ? 28.636 -28.982 1.158 1.00 32.62 97 ASP A C 1
ATOM 780 O O . ASP A 1 97 ? 29.301 -28.934 0.123 1.00 32.62 97 ASP A O 1
ATOM 784 N N . SER A 1 98 ? 29.143 -28.873 2.394 1.00 35.66 98 SER A N 1
ATOM 785 C CA . SER A 1 98 ? 30.512 -29.201 2.841 1.00 35.66 98 SER A CA 1
ATOM 786 C C . SER A 1 98 ? 31.583 -28.094 2.997 1.00 35.66 98 SER A C 1
ATOM 788 O O . SER A 1 98 ? 32.260 -27.681 2.066 1.00 35.66 98 SER A O 1
ATOM 790 N N . CYS A 1 99 ? 31.765 -27.747 4.285 1.00 29.44 99 CYS A N 1
ATOM 791 C CA . CYS A 1 99 ? 32.977 -27.612 5.129 1.00 29.44 99 CYS A CA 1
ATOM 792 C C . CYS A 1 99 ? 34.158 -26.641 4.826 1.00 29.44 99 CYS A C 1
ATOM 794 O O . CYS A 1 99 ? 34.981 -26.882 3.953 1.00 29.44 99 CYS A O 1
ATOM 796 N N . ALA A 1 100 ? 34.289 -25.670 5.754 1.00 37.50 100 ALA A N 1
ATOM 797 C CA . ALA A 1 100 ? 35.461 -25.186 6.526 1.00 37.50 100 ALA A CA 1
ATOM 798 C C . ALA A 1 100 ? 36.768 -24.718 5.836 1.00 37.50 100 ALA A C 1
ATOM 800 O O . ALA A 1 100 ? 37.513 -25.540 5.316 1.00 37.50 100 ALA A O 1
ATOM 801 N N . ASN A 1 101 ? 37.145 -23.434 6.022 1.00 32.91 101 ASN A N 1
ATOM 802 C CA . ASN A 1 101 ? 38.238 -23.017 6.934 1.00 32.91 101 ASN A CA 1
ATOM 803 C C . ASN A 1 101 ? 38.303 -21.479 7.149 1.00 32.91 101 ASN A C 1
ATOM 805 O O . ASN A 1 101 ? 37.874 -20.704 6.299 1.00 32.91 101 ASN A O 1
ATOM 809 N N . ASP A 1 102 ? 38.854 -21.087 8.299 1.00 37.50 102 ASP A N 1
ATOM 810 C CA . ASP A 1 102 ? 39.063 -19.739 8.863 1.00 37.50 102 ASP A CA 1
ATOM 811 C C . ASP A 1 102 ? 40.080 -18.837 8.113 1.00 37.50 102 ASP A C 1
ATOM 813 O O . ASP A 1 102 ? 41.160 -19.316 7.773 1.00 37.50 102 ASP A O 1
ATOM 817 N N . GLN A 1 103 ? 39.772 -17.533 7.944 1.00 43.41 103 GLN A N 1
ATOM 818 C CA . GLN A 1 103 ? 40.517 -16.346 8.454 1.00 43.41 103 GLN A CA 1
ATOM 819 C C . GLN A 1 103 ? 40.284 -15.024 7.668 1.00 43.41 103 GLN A C 1
ATOM 821 O O . GLN A 1 103 ? 40.445 -14.954 6.456 1.00 43.41 103 GLN A O 1
ATOM 826 N N . ASP A 1 104 ? 40.016 -13.973 8.457 1.00 33.03 104 ASP A N 1
ATOM 827 C CA . ASP A 1 104 ? 40.532 -12.588 8.386 1.00 33.03 104 ASP A CA 1
ATOM 828 C C . ASP A 1 104 ? 39.972 -11.529 7.386 1.00 33.03 104 ASP A C 1
ATOM 830 O O . ASP A 1 104 ? 40.323 -11.445 6.216 1.00 33.03 104 ASP A O 1
ATOM 834 N N . ASN A 1 105 ? 39.117 -10.661 7.956 1.00 35.72 105 ASN A N 1
ATOM 835 C CA . ASN A 1 105 ? 39.107 -9.182 7.948 1.00 35.72 105 ASN A CA 1
ATOM 836 C C . ASN A 1 105 ? 39.071 -8.344 6.635 1.00 35.72 105 ASN A C 1
ATOM 838 O O . ASN A 1 105 ? 40.047 -8.219 5.906 1.00 35.72 105 ASN A O 1
ATOM 842 N N . GLY A 1 106 ? 37.991 -7.551 6.488 1.00 36.00 106 GLY A N 1
ATOM 843 C CA . GLY A 1 106 ? 38.073 -6.165 5.986 1.00 36.00 106 GLY A CA 1
ATOM 844 C C . GLY A 1 106 ? 37.547 -5.831 4.576 1.00 36.00 106 GLY A C 1
ATOM 845 O O . GLY A 1 106 ? 38.281 -5.897 3.604 1.00 36.00 106 GLY A O 1
ATOM 846 N N . LYS A 1 107 ? 36.325 -5.268 4.527 1.00 39.41 107 LYS A N 1
ATOM 847 C CA . LYS A 1 107 ? 35.763 -4.331 3.517 1.00 39.41 107 LYS A CA 1
ATOM 848 C C . LYS A 1 107 ? 35.745 -4.741 2.031 1.00 39.41 107 LYS A C 1
ATOM 850 O O . LYS A 1 107 ? 36.734 -4.646 1.319 1.00 39.41 107 LYS A O 1
ATOM 855 N N . GLY A 1 108 ? 34.528 -4.908 1.517 1.00 34.97 108 GLY A N 1
ATOM 856 C CA . GLY A 1 108 ? 34.216 -4.779 0.091 1.00 34.97 108 GLY A CA 1
ATOM 857 C C . GLY A 1 108 ? 33.132 -5.759 -0.320 1.00 34.97 108 GLY A C 1
ATOM 858 O O . GLY A 1 108 ? 33.289 -6.957 -0.136 1.00 34.97 108 GLY A O 1
ATOM 859 N N . GLN A 1 109 ? 32.016 -5.241 -0.828 1.00 43.75 109 GLN A N 1
ATOM 860 C CA . GLN A 1 109 ? 30.888 -6.021 -1.334 1.00 43.75 109 GLN A CA 1
ATOM 861 C C . GLN A 1 109 ? 31.371 -7.077 -2.337 1.00 43.75 109 GLN A C 1
ATOM 863 O O . GLN A 1 109 ? 31.768 -6.747 -3.450 1.00 43.75 109 GLN A O 1
ATOM 868 N N . GLN A 1 110 ? 31.331 -8.346 -1.935 1.00 37.56 110 GLN A N 1
ATOM 869 C CA . GLN A 1 110 ? 31.523 -9.478 -2.832 1.00 37.56 110 GLN A CA 1
ATOM 870 C C . GLN A 1 110 ? 30.272 -9.630 -3.704 1.00 37.56 110 GLN A C 1
ATOM 872 O O . GLN A 1 110 ? 29.276 -10.233 -3.311 1.00 37.56 110 GLN A O 1
ATOM 877 N N . PHE A 1 111 ? 30.336 -9.062 -4.906 1.00 42.06 111 PHE A N 1
ATOM 878 C CA . PHE A 1 111 ? 29.642 -9.597 -6.076 1.00 42.06 111 PHE A CA 1
ATOM 879 C C . PHE A 1 111 ? 30.187 -11.006 -6.395 1.00 42.06 111 PHE A C 1
ATOM 881 O O . PHE A 1 111 ? 31.237 -11.391 -5.868 1.00 42.06 111 PHE A O 1
ATOM 888 N N . PRO A 1 112 ? 29.524 -11.802 -7.258 1.00 41.88 112 PRO A N 1
ATOM 889 C CA . PRO A 1 112 ? 30.009 -13.132 -7.616 1.00 41.88 112 PRO A CA 1
ATOM 890 C C . PRO A 1 112 ? 31.439 -13.007 -8.149 1.00 41.88 112 PRO A C 1
ATOM 892 O O . PRO A 1 112 ? 31.662 -12.340 -9.161 1.00 41.88 112 PRO A O 1
ATOM 895 N N . ALA A 1 113 ? 32.394 -13.637 -7.458 1.00 48.03 113 ALA A N 1
ATOM 896 C CA . ALA A 1 113 ? 33.842 -13.402 -7.538 1.00 48.03 113 ALA A CA 1
ATOM 897 C C . ALA A 1 113 ? 34.501 -13.578 -8.931 1.00 48.03 113 ALA A C 1
ATOM 899 O O . ALA A 1 113 ? 35.711 -13.411 -9.077 1.00 48.03 113 ALA A O 1
ATOM 900 N N . GLY A 1 114 ? 33.727 -13.890 -9.972 1.00 53.75 114 GLY A N 1
ATOM 901 C CA . GLY A 1 114 ? 34.188 -13.961 -11.357 1.00 53.75 114 GLY A CA 1
ATOM 902 C C . GLY A 1 114 ? 33.803 -12.764 -12.229 1.00 53.75 114 GLY A C 1
ATOM 903 O O . GLY A 1 114 ? 34.531 -12.447 -13.160 1.00 53.75 114 GLY A O 1
ATOM 904 N N . VAL A 1 115 ? 32.683 -12.081 -11.976 1.00 58.94 115 VAL A N 1
ATOM 905 C CA . VAL A 1 115 ? 32.177 -11.077 -12.936 1.00 58.94 115 VAL A CA 1
ATOM 906 C C . VAL A 1 115 ? 32.918 -9.752 -12.792 1.00 58.94 115 VAL A C 1
ATOM 908 O O . VAL A 1 115 ? 33.357 -9.191 -13.792 1.00 58.94 115 VAL A O 1
ATOM 911 N N . ASP A 1 116 ? 33.147 -9.296 -11.564 1.00 66.88 116 ASP A N 1
ATOM 912 C CA . ASP A 1 116 ? 33.857 -8.038 -11.305 1.00 66.88 116 ASP A CA 1
ATOM 913 C C . ASP A 1 116 ? 35.316 -8.089 -11.755 1.00 66.88 116 ASP A C 1
ATOM 915 O O . ASP A 1 116 ? 35.845 -7.104 -12.267 1.00 66.88 116 ASP A O 1
ATOM 919 N N . SER A 1 117 ? 35.970 -9.246 -11.622 1.00 76.62 117 SER A N 1
ATOM 920 C CA . SER A 1 117 ? 37.346 -9.437 -12.084 1.00 76.62 117 SER A CA 1
ATOM 921 C C . SER A 1 117 ? 37.430 -9.462 -13.612 1.00 76.62 117 SER A C 1
ATOM 923 O O . SER A 1 117 ? 38.348 -8.867 -14.182 1.00 76.62 117 SER A O 1
ATOM 925 N N . LEU A 1 118 ? 36.444 -10.060 -14.289 1.00 80.38 118 LEU A N 1
ATOM 926 C CA . LEU A 1 118 ? 36.332 -10.038 -15.750 1.00 80.38 118 LEU A CA 1
ATOM 927 C C . LEU A 1 118 ? 36.037 -8.630 -16.278 1.00 80.38 118 LEU A C 1
ATOM 929 O O . LEU A 1 118 ? 36.706 -8.173 -17.203 1.00 80.38 118 LEU A O 1
ATOM 933 N N . VAL A 1 119 ? 35.087 -7.919 -15.669 1.00 81.19 119 VAL A N 1
ATOM 934 C CA . VAL A 1 119 ? 34.731 -6.542 -16.044 1.00 81.19 119 VAL A CA 1
ATOM 935 C C . VAL A 1 119 ? 35.884 -5.581 -15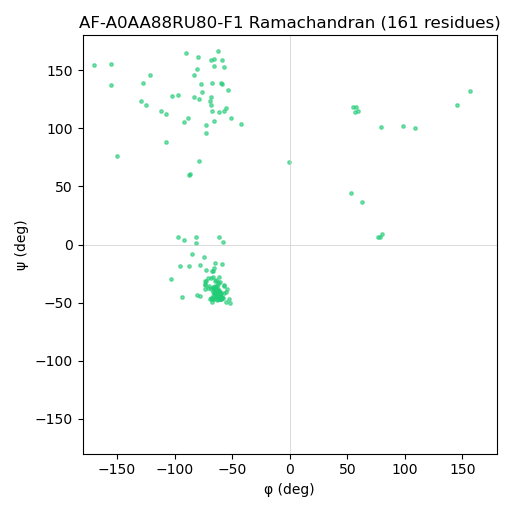.742 1.00 81.19 119 VAL A C 1
ATOM 937 O O . VAL A 1 119 ? 36.235 -4.758 -16.584 1.00 81.19 119 VAL A O 1
ATOM 940 N N . SER A 1 120 ? 36.566 -5.743 -14.607 1.00 79.12 120 SER A N 1
ATOM 941 C CA . SER A 1 120 ? 37.799 -5.010 -14.298 1.00 79.12 120 SER A CA 1
ATOM 942 C C . SER A 1 120 ? 38.898 -5.297 -15.326 1.00 79.12 120 SER A C 1
ATOM 944 O O . SER A 1 120 ? 39.586 -4.380 -15.772 1.00 79.12 120 SER A O 1
ATOM 946 N N . GLY A 1 121 ? 39.038 -6.552 -15.761 1.00 82.44 121 GLY A N 1
ATOM 947 C CA . GLY A 1 121 ? 39.952 -6.941 -16.834 1.00 82.44 121 GLY A CA 1
ATOM 948 C C . GLY A 1 121 ? 39.627 -6.285 -18.180 1.00 82.44 121 GLY A C 1
ATOM 949 O O . GLY A 1 121 ? 40.548 -5.949 -18.923 1.00 82.44 121 GLY A O 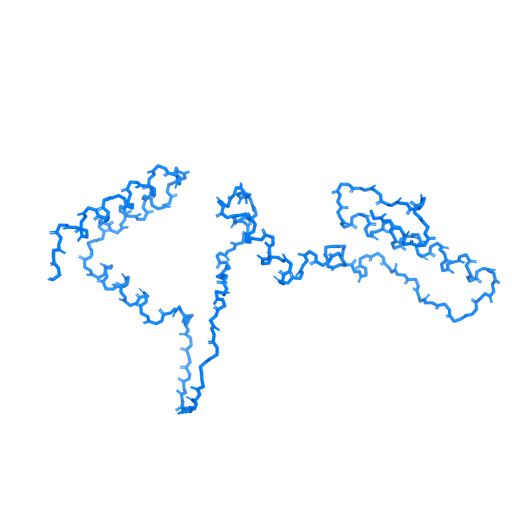1
ATOM 950 N N . LEU A 1 122 ? 38.344 -6.060 -18.482 1.00 84.12 122 LEU A N 1
ATOM 951 C CA . LEU A 1 122 ? 37.908 -5.304 -19.660 1.00 84.12 122 LEU A CA 1
ATOM 952 C C . LEU A 1 122 ? 38.248 -3.817 -19.524 1.00 84.12 122 LEU A C 1
ATOM 954 O O . LEU A 1 122 ? 38.835 -3.248 -20.438 1.00 84.12 122 LEU A O 1
ATOM 958 N N . PHE A 1 123 ? 37.959 -3.204 -18.374 1.00 87.12 123 PHE A N 1
ATOM 959 C CA . PHE A 1 123 ? 38.253 -1.785 -18.144 1.00 87.12 123 PHE A CA 1
ATOM 960 C C . PHE A 1 123 ? 39.749 -1.478 -18.152 1.00 87.12 123 PHE A C 1
ATOM 962 O O . PHE A 1 123 ? 40.146 -0.418 -18.613 1.00 87.12 123 PHE A O 1
ATOM 969 N N . LYS A 1 124 ? 40.593 -2.425 -17.727 1.00 84.44 124 LYS A N 1
ATOM 970 C CA . LYS A 1 124 ? 42.056 -2.308 -17.833 1.00 84.44 124 LYS A CA 1
ATOM 971 C C . LYS A 1 124 ? 42.574 -2.319 -19.274 1.00 84.44 124 LYS A C 1
ATOM 973 O O . LYS A 1 124 ? 43.696 -1.885 -19.506 1.00 84.44 124 LYS A O 1
ATOM 978 N N . LYS A 1 125 ? 41.803 -2.868 -20.218 1.00 86.44 125 LYS A N 1
ATOM 979 C CA . LYS A 1 125 ? 42.160 -2.942 -21.645 1.00 86.44 125 LYS A CA 1
ATOM 980 C C . LYS A 1 125 ? 41.579 -1.790 -22.466 1.00 86.44 125 LYS A C 1
ATOM 982 O O . LYS A 1 125 ? 42.055 -1.572 -23.574 1.00 86.44 125 LYS A O 1
ATOM 987 N N . ALA A 1 126 ? 40.565 -1.105 -21.946 1.00 85.75 126 ALA A N 1
ATOM 988 C CA . ALA A 1 126 ? 39.952 0.053 -22.581 1.00 85.75 126 ALA A CA 1
ATOM 989 C C . ALA A 1 126 ? 40.749 1.327 -22.269 1.00 85.75 126 ALA A C 1
ATOM 991 O O . ALA A 1 126 ? 41.297 1.475 -21.174 1.00 85.75 126 ALA A O 1
ATOM 992 N N . ASN A 1 127 ? 40.803 2.254 -23.221 1.00 87.44 127 ASN A N 1
ATOM 993 C CA . ASN A 1 127 ? 41.391 3.576 -22.990 1.00 87.44 127 ASN A CA 1
ATOM 994 C C . ASN A 1 127 ? 40.385 4.502 -22.255 1.00 87.44 127 ASN A C 1
ATOM 996 O O . ASN A 1 127 ? 39.186 4.199 -22.197 1.00 87.44 127 ASN A O 1
ATOM 1000 N N . PRO A 1 128 ? 40.835 5.606 -21.629 1.00 80.94 128 PRO A N 1
ATOM 1001 C CA . PRO A 1 128 ? 39.936 6.477 -20.873 1.00 80.94 128 PRO A CA 1
ATOM 1002 C C . PRO A 1 128 ? 38.842 7.110 -21.745 1.00 80.94 128 PRO A C 1
ATOM 1004 O O . PRO A 1 128 ? 37.718 7.285 -21.275 1.00 80.94 128 PRO A O 1
ATOM 1007 N N . GLU A 1 129 ? 39.115 7.396 -23.016 1.00 83.19 129 GLU A N 1
ATOM 1008 C CA . GLU A 1 129 ? 38.144 7.952 -23.961 1.00 83.19 129 GLU A CA 1
ATOM 1009 C C . GLU A 1 129 ? 36.990 6.971 -24.243 1.00 83.19 129 GLU A C 1
ATOM 1011 O O . GLU A 1 129 ? 35.819 7.356 -24.225 1.00 83.19 129 GLU A O 1
ATOM 1016 N N . GLU A 1 130 ? 37.299 5.687 -24.429 1.00 85.38 130 GLU A N 1
ATOM 1017 C CA . GLU A 1 130 ? 36.349 4.585 -24.607 1.00 85.38 130 GLU A CA 1
ATOM 1018 C C . GLU A 1 130 ? 35.507 4.362 -23.349 1.00 85.38 130 GLU A C 1
ATOM 1020 O O . GLU A 1 130 ? 34.295 4.152 -23.442 1.00 85.38 130 GLU A O 1
ATOM 1025 N N . LEU A 1 131 ? 36.121 4.453 -22.165 1.00 84.50 131 LEU A N 1
ATOM 1026 C CA . LEU A 1 131 ? 35.412 4.346 -20.888 1.00 84.50 131 LEU A CA 1
ATOM 1027 C C . LEU A 1 131 ? 34.442 5.514 -20.680 1.00 84.50 131 LEU A C 1
ATOM 1029 O O . LEU A 1 131 ? 33.302 5.302 -20.260 1.00 84.50 131 LEU A O 1
ATOM 1033 N N . HIS A 1 132 ? 34.852 6.738 -21.020 1.00 81.44 132 HIS A N 1
ATOM 1034 C CA . HIS A 1 132 ? 33.977 7.908 -20.978 1.00 81.44 132 HIS A CA 1
ATOM 1035 C C . HIS A 1 132 ? 32.833 7.809 -21.992 1.00 81.44 132 HIS A C 1
ATOM 1037 O O . HIS A 1 132 ? 31.691 8.123 -21.644 1.00 81.44 132 HIS A O 1
ATOM 1043 N N . ALA A 1 133 ? 33.104 7.329 -23.209 1.00 81.69 133 ALA A N 1
ATOM 1044 C CA . ALA A 1 133 ? 32.077 7.081 -24.216 1.00 81.69 133 ALA A CA 1
ATOM 1045 C C . ALA A 1 133 ? 31.068 6.028 -23.733 1.00 81.69 133 ALA A C 1
ATOM 1047 O O . ALA A 1 133 ? 29.860 6.265 -23.784 1.00 81.69 133 ALA A O 1
ATOM 1048 N N . LEU A 1 134 ? 31.544 4.909 -23.176 1.00 84.31 134 LEU A N 1
ATOM 1049 C CA . LEU A 1 134 ? 30.692 3.869 -22.601 1.00 84.31 134 LEU A CA 1
ATOM 1050 C C . LEU A 1 134 ? 29.829 4.419 -21.458 1.00 84.31 134 LEU A C 1
ATOM 1052 O O . LEU A 1 134 ? 28.618 4.205 -21.440 1.00 84.31 134 LEU A O 1
ATOM 1056 N N . ASN A 1 135 ? 30.424 5.181 -20.537 1.00 82.69 135 ASN A N 1
ATOM 1057 C CA . ASN A 1 135 ? 29.698 5.793 -19.428 1.00 82.69 135 ASN A CA 1
ATOM 1058 C C . ASN A 1 135 ? 28.652 6.814 -19.908 1.00 82.69 135 ASN A C 1
ATOM 1060 O O . ASN A 1 135 ? 27.547 6.860 -19.370 1.00 82.69 135 ASN A O 1
ATOM 1064 N N . SER A 1 136 ? 28.964 7.596 -20.946 1.00 79.56 136 SER A N 1
ATOM 1065 C CA . SER A 1 136 ? 28.024 8.533 -21.574 1.00 79.56 136 SER A CA 1
ATOM 1066 C C . SER A 1 136 ? 26.833 7.801 -22.202 1.00 79.56 136 SER A C 1
ATOM 1068 O O . SER A 1 136 ? 25.683 8.194 -22.008 1.00 79.56 136 SER A O 1
ATOM 1070 N N . ILE A 1 137 ? 27.081 6.681 -22.886 1.00 79.62 137 ILE A N 1
ATOM 1071 C CA . ILE A 1 137 ? 26.030 5.852 -23.489 1.00 79.62 137 ILE A CA 1
ATOM 1072 C C . ILE A 1 137 ? 25.129 5.223 -22.415 1.00 79.62 137 ILE A C 1
ATOM 1074 O O . ILE A 1 137 ? 23.912 5.178 -22.597 1.00 79.62 137 ILE A O 1
ATOM 1078 N N . LEU A 1 138 ? 25.707 4.765 -21.298 1.00 78.00 138 LEU A N 1
ATOM 1079 C CA . LEU A 1 138 ? 24.969 4.166 -20.180 1.00 78.00 138 LEU A CA 1
ATOM 1080 C C . LEU A 1 138 ? 24.177 5.196 -19.358 1.00 78.00 138 LEU A C 1
ATOM 1082 O O . LEU A 1 138 ? 23.120 4.859 -18.829 1.00 78.00 138 LEU A O 1
ATOM 1086 N N . SER A 1 139 ? 24.674 6.433 -19.262 1.00 71.12 139 SER A N 1
ATOM 1087 C CA . SER A 1 139 ? 24.071 7.501 -18.449 1.00 71.12 139 SER A CA 1
ATOM 1088 C C . SER A 1 139 ? 22.990 8.304 -19.183 1.00 71.12 139 SER A C 1
ATOM 1090 O O . SER A 1 139 ? 22.191 8.985 -18.543 1.00 71.12 139 SER A O 1
ATOM 1092 N N . ASN A 1 140 ? 22.940 8.253 -20.517 1.00 64.94 140 ASN A N 1
ATOM 1093 C CA . ASN A 1 140 ? 21.960 9.010 -21.294 1.00 64.94 140 ASN A CA 1
ATOM 1094 C C . ASN A 1 140 ? 20.576 8.328 -21.298 1.00 64.94 140 ASN A C 1
ATOM 1096 O O . ASN A 1 140 ? 20.423 7.179 -21.709 1.00 64.94 140 ASN A O 1
ATOM 1100 N N . ASN A 1 141 ? 19.548 9.085 -20.894 1.00 53.84 141 ASN A N 1
ATOM 1101 C CA . ASN A 1 141 ? 18.167 8.658 -20.605 1.00 53.84 141 ASN A CA 1
ATOM 1102 C C . ASN A 1 141 ? 17.352 8.024 -21.765 1.00 53.84 141 ASN A C 1
ATOM 1104 O O . ASN A 1 141 ? 16.174 7.715 -21.581 1.00 53.84 141 ASN A O 1
ATOM 1108 N N . SER A 1 142 ? 17.923 7.762 -22.947 1.00 57.34 142 SER A N 1
ATOM 1109 C CA . SER A 1 142 ? 17.273 6.965 -24.007 1.00 57.34 142 SER A CA 1
ATOM 1110 C C . SER A 1 142 ? 17.561 5.464 -23.825 1.00 57.34 142 SER A C 1
ATOM 1112 O O . SER A 1 142 ? 18.134 4.782 -24.679 1.00 57.34 142 SER A O 1
ATOM 1114 N N . LEU A 1 143 ? 17.148 4.939 -22.667 1.00 56.50 143 LEU A N 1
ATOM 1115 C CA . LEU A 1 143 ? 17.542 3.625 -22.139 1.00 56.50 143 LEU A CA 1
ATOM 1116 C C . LEU A 1 143 ? 17.203 2.412 -23.035 1.00 56.50 143 LEU A C 1
ATOM 1118 O O . LEU A 1 143 ? 17.737 1.326 -22.813 1.00 56.50 143 LEU A O 1
ATOM 1122 N N . THR A 1 144 ? 16.316 2.556 -24.022 1.00 55.06 144 THR A N 1
ATOM 1123 C CA . THR A 1 144 ? 15.855 1.448 -24.877 1.00 55.06 144 THR A CA 1
ATOM 1124 C C . THR A 1 144 ? 16.668 1.318 -26.164 1.00 55.06 144 THR A C 1
ATOM 1126 O O . THR A 1 144 ? 17.093 0.216 -26.509 1.00 55.06 144 THR A O 1
ATOM 1129 N N . SER A 1 145 ? 16.942 2.429 -26.851 1.00 60.72 145 SER A N 1
ATOM 1130 C CA . SER A 1 145 ? 17.647 2.416 -28.138 1.00 60.72 145 SER A CA 1
ATOM 1131 C C . SER A 1 145 ? 19.154 2.224 -27.966 1.00 60.72 145 SER A C 1
ATOM 1133 O O . SER A 1 145 ? 19.747 1.382 -28.636 1.00 60.72 145 SER A O 1
ATOM 1135 N N . ASN A 1 146 ? 19.777 2.926 -27.017 1.00 65.56 146 ASN A N 1
ATOM 1136 C CA . ASN A 1 146 ? 21.232 2.890 -26.843 1.00 65.56 146 ASN A CA 1
ATOM 1137 C C . ASN A 1 146 ? 21.719 1.574 -26.224 1.00 65.56 146 ASN A C 1
ATOM 1139 O O . ASN A 1 146 ? 22.720 1.009 -26.660 1.00 65.56 146 ASN A O 1
ATOM 1143 N N . ARG A 1 147 ? 20.967 1.021 -25.264 1.00 68.44 147 ARG A N 1
ATOM 1144 C CA . ARG A 1 147 ? 21.277 -0.282 -24.657 1.00 68.44 147 ARG A CA 1
ATOM 1145 C C . ARG A 1 147 ? 21.134 -1.430 -25.661 1.00 68.44 147 ARG A C 1
ATOM 1147 O O . ARG A 1 147 ? 21.947 -2.352 -25.655 1.00 68.44 147 ARG A O 1
ATOM 1154 N N . GLY A 1 148 ? 20.135 -1.350 -26.545 1.00 70.25 148 GLY A N 1
ATOM 1155 C CA . GLY A 1 148 ? 19.949 -2.301 -27.642 1.00 70.25 148 GLY A CA 1
ATOM 1156 C C . GLY A 1 148 ? 21.088 -2.256 -28.666 1.00 70.25 148 GLY A C 1
ATOM 1157 O O . GLY A 1 148 ? 21.534 -3.306 -29.127 1.00 70.25 148 GLY A O 1
ATOM 1158 N N . LEU A 1 149 ? 21.605 -1.062 -28.973 1.00 76.19 149 LEU A N 1
ATOM 1159 C CA . LEU A 1 149 ? 22.754 -0.886 -29.866 1.00 76.19 149 LEU A CA 1
ATOM 1160 C C . LEU A 1 149 ? 24.052 -1.431 -29.256 1.00 76.19 149 LEU A C 1
ATOM 1162 O O . LEU A 1 149 ? 24.746 -2.198 -29.917 1.00 76.19 149 LEU A O 1
ATOM 1166 N N . VAL A 1 150 ? 24.344 -1.123 -27.987 1.00 79.62 150 VAL A N 1
ATOM 1167 C CA . VAL A 1 150 ? 25.531 -1.657 -27.288 1.00 79.62 150 VAL A CA 1
ATOM 1168 C C . VAL A 1 150 ? 25.491 -3.182 -27.219 1.00 79.62 150 VAL A C 1
ATOM 1170 O O . VAL A 1 150 ? 26.486 -3.837 -27.515 1.00 79.62 150 VAL A O 1
ATOM 1173 N N . SER A 1 151 ? 24.331 -3.765 -26.896 1.00 78.25 151 SER A N 1
ATOM 1174 C CA . SER A 1 151 ? 24.183 -5.222 -26.865 1.00 78.25 151 SER A CA 1
ATOM 1175 C C . SER A 1 151 ? 24.387 -5.859 -28.241 1.00 78.25 151 SER A C 1
ATOM 1177 O O . SER A 1 151 ? 24.943 -6.952 -28.319 1.00 78.25 151 SER A O 1
ATOM 1179 N N . ARG A 1 152 ? 23.952 -5.200 -29.323 1.00 80.62 152 ARG A N 1
ATOM 1180 C CA . ARG A 1 152 ? 24.157 -5.689 -30.693 1.00 80.62 152 ARG A CA 1
ATOM 1181 C C . ARG A 1 152 ? 25.632 -5.654 -31.085 1.00 80.62 152 A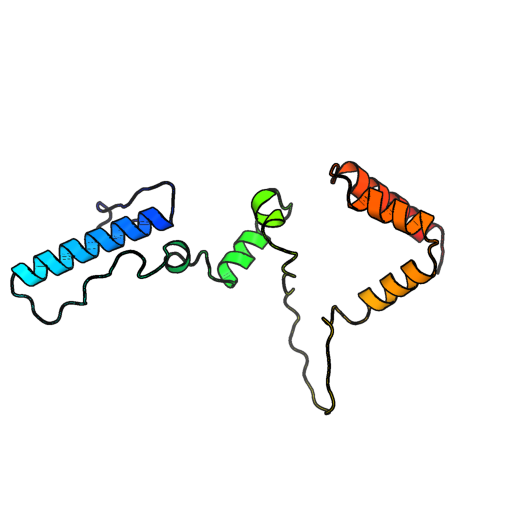RG A C 1
ATOM 1183 O O . ARG A 1 152 ? 26.150 -6.673 -31.524 1.00 80.62 152 ARG A O 1
ATOM 1190 N N . LEU A 1 153 ? 26.303 -4.523 -30.868 1.00 82.31 153 LEU A N 1
ATOM 1191 C CA . LEU A 1 153 ? 27.723 -4.353 -31.189 1.00 82.31 153 LEU A CA 1
ATOM 1192 C C . LEU A 1 153 ? 28.609 -5.323 -30.397 1.00 82.31 153 LEU A C 1
ATOM 1194 O O . LEU A 1 153 ? 29.528 -5.913 -30.956 1.00 82.31 153 LEU A O 1
ATOM 1198 N N . LEU A 1 154 ? 28.296 -5.549 -29.118 1.00 83.25 154 LEU A N 1
ATOM 1199 C CA . LEU A 1 154 ? 29.009 -6.522 -28.292 1.00 83.25 154 LEU A CA 1
ATOM 1200 C C . LEU A 1 154 ? 28.848 -7.951 -28.831 1.00 83.25 154 LEU A C 1
ATOM 1202 O O . LEU A 1 154 ? 29.829 -8.683 -28.925 1.00 83.25 154 LEU A O 1
ATOM 1206 N N . ASN A 1 155 ? 27.630 -8.340 -29.218 1.00 80.94 155 ASN A N 1
ATOM 1207 C CA . ASN A 1 155 ? 27.376 -9.657 -29.802 1.00 80.94 155 ASN A CA 1
ATOM 1208 C C . ASN A 1 155 ? 28.103 -9.840 -31.143 1.00 80.94 155 ASN A C 1
ATOM 1210 O O . ASN A 1 155 ? 28.660 -10.905 -31.392 1.00 80.94 155 ASN A O 1
ATOM 1214 N N . GLU A 1 156 ? 28.143 -8.807 -31.988 1.00 83.19 156 GLU A N 1
ATOM 1215 C CA . GLU A 1 156 ? 28.910 -8.834 -33.238 1.00 83.19 156 GLU A CA 1
ATOM 1216 C C . GLU A 1 156 ? 30.417 -8.989 -32.993 1.00 83.19 156 GLU A C 1
ATOM 1218 O O . GLU A 1 156 ? 31.074 -9.765 -33.684 1.00 83.19 156 GLU A O 1
ATOM 1223 N N . GLU A 1 157 ? 30.970 -8.298 -31.996 1.00 81.25 157 GLU A N 1
ATOM 1224 C CA . GLU A 1 157 ? 32.394 -8.387 -31.663 1.00 81.25 157 GLU A CA 1
ATOM 1225 C C . GLU A 1 157 ? 32.762 -9.749 -31.046 1.00 81.25 157 GLU A C 1
ATOM 1227 O O . GLU A 1 157 ? 33.820 -10.301 -31.354 1.00 81.25 157 GLU A O 1
ATOM 1232 N N . ILE A 1 158 ? 31.868 -10.342 -30.242 1.00 81.06 158 ILE A N 1
ATOM 1233 C CA . ILE A 1 158 ? 32.019 -11.711 -29.717 1.00 81.06 158 ILE A CA 1
ATOM 1234 C C . ILE A 1 158 ? 32.043 -12.733 -30.860 1.00 81.06 158 ILE A C 1
ATOM 1236 O O . ILE A 1 158 ? 32.839 -13.667 -30.825 1.00 81.06 158 ILE A O 1
ATOM 1240 N N . LEU A 1 159 ? 31.206 -12.556 -31.887 1.00 76.00 159 LEU A N 1
ATOM 1241 C CA . LEU A 1 159 ? 31.165 -13.449 -33.050 1.00 76.00 159 LEU A CA 1
ATOM 1242 C C . LEU A 1 159 ? 32.396 -13.306 -33.959 1.00 76.00 159 LEU A C 1
ATOM 1244 O O . LEU A 1 159 ? 32.791 -14.274 -34.605 1.00 76.00 159 LEU A O 1
ATOM 1248 N N . LYS A 1 160 ? 33.018 -12.122 -34.010 1.00 76.88 160 LYS A N 1
ATOM 1249 C CA . LYS A 1 160 ? 34.223 -11.854 -34.818 1.00 76.88 160 LYS A CA 1
ATOM 1250 C C . LYS A 1 160 ? 35.516 -12.384 -34.202 1.00 76.88 160 LYS A C 1
ATOM 1252 O O . LYS A 1 160 ? 36.512 -12.501 -34.913 1.00 76.88 160 LYS A O 1
ATOM 1257 N N . ARG A 1 161 ? 35.523 -12.693 -32.905 1.00 75.38 161 ARG A N 1
ATOM 1258 C CA . ARG A 1 161 ? 36.695 -13.217 -32.193 1.00 75.38 161 ARG A CA 1
ATOM 1259 C C . ARG A 1 161 ? 36.482 -14.701 -31.876 1.00 75.38 161 ARG A C 1
ATOM 1261 O O . ARG A 1 161 ? 35.950 -15.008 -30.808 1.00 75.38 161 ARG A O 1
ATOM 1268 N N . PRO A 1 162 ? 36.855 -15.629 -32.781 1.00 55.44 162 PRO A N 1
ATOM 1269 C CA . PRO A 1 162 ? 36.846 -17.050 -32.454 1.00 55.44 162 PRO A CA 1
ATOM 1270 C C . PRO A 1 162 ? 37.781 -17.297 -31.262 1.00 55.44 162 PRO A C 1
ATOM 1272 O O . PRO A 1 162 ? 38.832 -16.663 -31.154 1.00 55.44 162 PRO A O 1
ATOM 1275 N N . ARG A 1 163 ? 37.335 -18.156 -30.343 1.00 54.59 163 ARG A N 1
ATOM 1276 C CA . ARG A 1 163 ? 38.073 -18.521 -29.127 1.00 54.59 163 ARG A CA 1
ATOM 1277 C C . ARG A 1 163 ? 39.351 -19.282 -29.437 1.00 54.59 163 ARG A C 1
ATOM 1279 O O . ARG A 1 163 ? 39.301 -20.132 -30.352 1.00 54.59 163 ARG A O 1
#